Protein AF-A0A7C3GJS4-F1 (afdb_monomer)

Secondary structure (DSSP, 8-state):
--HHHHHHHHT--S-HHHHHHHHHHHHHTTTTS-HHHHHHHHHHHTS-HHHHHHHHHTSS--S-HHHHHHHHHHHHHHHHS--HHHHHHHHHHHHTT--

pLDDT: mean 76.06, std 12.46, range [44.0, 88.0]

Sequence (99 aa):
MSKLSQLKWQCRRGVKELELILNYYLEQDYLIASVKEQSAFKQLLALEDPILFDLILGNTLLDNEAQQALIKKLQKHVFSLDNSYYLVNHAVRYKNRFK

Structure (mmCIF, N/CA/C/O backbone):
data_AF-A0A7C3GJS4-F1
#
_entry.id   AF-A0A7C3GJS4-F1
#
loop_
_atom_site.group_PDB
_atom_site.id
_atom_site.type_symbol
_atom_site.label_atom_id
_atom_site.label_alt_id
_atom_site.label_comp_id
_atom_site.label_asym_id
_atom_site.label_entity_id
_atom_site.label_seq_id
_atom_site.pdbx_PDB_ins_code
_atom_site.Cartn_x
_atom_site.Cartn_y
_atom_site.Cartn_z
_atom_site.occupancy
_atom_site.B_iso_or_equiv
_atom_site.auth_seq_id
_atom_site.auth_comp_id
_atom_site.auth_asym_id
_atom_site.auth_atom_id
_atom_site.pdbx_PDB_model_num
ATOM 1 N N . MET A 1 1 ? -6.178 -19.001 8.456 1.00 46.81 1 MET A N 1
ATOM 2 C CA . MET A 1 1 ? -5.244 -17.966 7.956 1.00 46.81 1 MET A CA 1
ATOM 3 C C . MET A 1 1 ? -5.987 -16.639 7.901 1.00 46.81 1 MET A C 1
ATOM 5 O O . MET A 1 1 ? -7.056 -16.592 7.305 1.00 46.81 1 MET A O 1
ATOM 9 N N . SER A 1 2 ? -5.496 -15.600 8.575 1.00 66.19 2 SER A N 1
ATOM 10 C CA . SER A 1 2 ? -6.184 -14.302 8.661 1.00 66.19 2 SER A CA 1
ATOM 11 C C . SER A 1 2 ? -6.022 -13.497 7.365 1.00 66.19 2 SER A C 1
ATOM 13 O O . SER A 1 2 ? -4.932 -13.458 6.799 1.00 66.19 2 SER A O 1
ATOM 15 N N . LYS A 1 3 ? -7.086 -12.814 6.912 1.00 71.00 3 LYS A N 1
ATOM 16 C CA . LYS A 1 3 ? -7.109 -11.991 5.677 1.00 71.00 3 LYS A CA 1
ATOM 17 C C . LYS A 1 3 ? -5.950 -10.983 5.585 1.00 71.00 3 LYS A C 1
ATOM 19 O O . LYS A 1 3 ? -5.446 -10.744 4.496 1.00 71.00 3 LYS A O 1
ATOM 24 N N . LEU A 1 4 ? -5.496 -10.442 6.718 1.00 77.62 4 LEU A N 1
ATOM 25 C CA . LEU A 1 4 ? -4.373 -9.497 6.788 1.00 77.62 4 LEU A CA 1
ATOM 26 C C . LEU A 1 4 ? -3.017 -10.134 6.462 1.00 77.62 4 LEU A C 1
ATOM 28 O O . LEU A 1 4 ? -2.193 -9.509 5.805 1.00 77.62 4 LEU A O 1
ATOM 32 N N . SER A 1 5 ? -2.781 -11.380 6.878 1.00 79.62 5 SER A N 1
ATOM 33 C CA . SER A 1 5 ? -1.518 -12.081 6.610 1.00 79.62 5 SER A CA 1
ATOM 34 C C . SER A 1 5 ? -1.330 -12.342 5.115 1.00 79.62 5 SER A C 1
ATOM 36 O O . SER A 1 5 ? -0.220 -12.246 4.602 1.00 79.62 5 SER A O 1
ATOM 38 N N . GLN A 1 6 ? -2.430 -12.622 4.410 1.00 81.56 6 GLN A N 1
ATOM 39 C CA . GLN A 1 6 ? -2.430 -12.833 2.965 1.00 81.56 6 GLN A CA 1
ATOM 40 C C . GLN A 1 6 ? -2.131 -11.530 2.208 1.00 81.56 6 GLN A C 1
ATOM 42 O O . GLN A 1 6 ? -1.328 -11.536 1.282 1.00 81.56 6 GLN A O 1
ATOM 47 N N . LEU A 1 7 ? -2.693 -10.405 2.662 1.00 82.94 7 LEU A N 1
ATOM 48 C CA . LEU A 1 7 ? -2.410 -9.082 2.099 1.00 82.94 7 LEU A CA 1
ATOM 49 C C . LEU A 1 7 ? -0.967 -8.645 2.360 1.00 82.94 7 LEU A C 1
ATOM 51 O O . LEU A 1 7 ? -0.288 -8.233 1.428 1.00 82.94 7 LEU A O 1
ATOM 55 N N . LYS A 1 8 ? -0.461 -8.820 3.589 1.00 82.69 8 LYS A N 1
ATOM 56 C CA . LYS A 1 8 ? 0.956 -8.572 3.907 1.00 82.69 8 LYS A CA 1
ATOM 57 C C . LYS A 1 8 ? 1.889 -9.362 2.996 1.00 82.69 8 LYS A C 1
ATOM 59 O O . LYS A 1 8 ? 2.913 -8.842 2.573 1.00 82.69 8 LYS A O 1
ATOM 64 N N . TRP A 1 9 ? 1.534 -10.603 2.671 1.00 83.50 9 TRP A N 1
ATOM 65 C CA . TRP A 1 9 ? 2.318 -11.410 1.742 1.00 83.50 9 TRP A CA 1
ATOM 66 C C . TRP A 1 9 ? 2.262 -10.870 0.304 1.00 83.50 9 TRP A C 1
ATOM 68 O O . TRP A 1 9 ? 3.297 -10.813 -0.347 1.00 83.50 9 TRP A O 1
ATOM 78 N N . GLN A 1 10 ? 1.106 -10.384 -0.162 1.00 79.56 10 GLN A N 1
ATOM 79 C CA . GLN A 1 10 ? 0.968 -9.723 -1.473 1.00 79.56 10 GLN A CA 1
ATOM 80 C C . GLN A 1 10 ? 1.725 -8.384 -1.573 1.00 79.56 10 GLN A C 1
ATOM 82 O O . GLN A 1 10 ? 2.074 -7.954 -2.673 1.00 79.56 10 GLN A O 1
ATOM 87 N N . CYS A 1 11 ? 1.993 -7.728 -0.440 1.00 80.69 11 CYS A N 1
ATOM 88 C CA . CYS A 1 11 ? 2.816 -6.519 -0.377 1.00 80.69 11 CYS A CA 1
ATOM 89 C C . CYS A 1 11 ? 4.323 -6.801 -0.503 1.00 80.69 11 CYS A C 1
ATOM 91 O O . CYS A 1 11 ? 5.076 -5.871 -0.788 1.00 80.69 11 CYS A O 1
ATOM 93 N N . ARG A 1 12 ? 4.780 -8.051 -0.311 1.00 75.25 12 ARG A N 1
ATOM 94 C CA . ARG A 1 12 ? 6.195 -8.429 -0.467 1.00 75.25 12 ARG A CA 1
ATOM 95 C C . ARG A 1 12 ? 6.554 -8.459 -1.947 1.00 75.25 12 ARG A C 1
ATOM 97 O O . ARG A 1 12 ? 6.320 -9.451 -2.634 1.00 75.25 12 ARG A O 1
ATOM 104 N N . ARG A 1 13 ? 7.108 -7.355 -2.435 1.00 73.56 13 ARG A N 1
ATOM 105 C CA . ARG A 1 13 ? 7.463 -7.151 -3.844 1.00 73.56 13 ARG A CA 1
ATOM 106 C C . ARG A 1 13 ? 8.966 -6.947 -3.980 1.00 73.56 13 ARG A C 1
ATOM 108 O O . ARG A 1 13 ? 9.665 -6.674 -3.009 1.00 73.56 13 ARG A O 1
ATOM 115 N N . GLY A 1 14 ? 9.483 -7.071 -5.202 1.00 66.69 14 GLY A N 1
ATOM 116 C CA . GLY A 1 14 ? 10.918 -6.907 -5.471 1.00 66.69 14 GLY A CA 1
ATOM 117 C C . GLY A 1 14 ? 11.449 -5.490 -5.207 1.00 66.69 14 GLY A C 1
ATOM 118 O O . GLY A 1 14 ? 12.661 -5.279 -5.235 1.00 66.69 14 GLY A O 1
ATOM 119 N N . VAL A 1 15 ? 10.554 -4.527 -4.958 1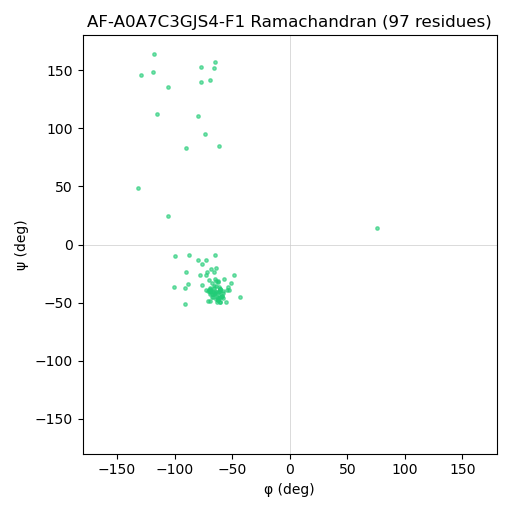.00 72.75 15 VAL A N 1
ATOM 120 C CA . VAL A 1 15 ? 10.863 -3.120 -4.704 1.00 72.75 15 VAL A CA 1
ATOM 121 C C . VAL A 1 15 ? 10.461 -2.762 -3.272 1.00 72.75 15 VAL A C 1
ATOM 123 O O . VAL A 1 15 ? 9.275 -2.744 -2.937 1.00 72.75 15 VAL A O 1
ATOM 126 N N . LYS A 1 16 ? 11.459 -2.486 -2.423 1.00 74.50 16 LYS A N 1
ATOM 127 C CA . LYS A 1 16 ? 11.274 -2.252 -0.978 1.00 74.50 16 LYS A CA 1
ATOM 128 C C . LYS A 1 16 ? 10.406 -1.033 -0.689 1.00 74.50 16 LYS A C 1
ATOM 130 O O . LYS A 1 16 ? 9.685 -1.005 0.300 1.00 74.50 16 LYS A O 1
ATOM 135 N N . GLU A 1 17 ? 10.482 -0.026 -1.542 1.00 77.31 17 GLU A N 1
ATOM 136 C CA . GLU A 1 17 ? 9.747 1.226 -1.434 1.00 77.31 17 GLU A CA 1
ATOM 137 C C . GLU A 1 17 ? 8.246 0.970 -1.534 1.00 77.31 17 GLU A C 1
ATOM 139 O O . GLU A 1 17 ? 7.468 1.455 -0.717 1.00 77.31 17 GLU A O 1
ATOM 144 N N . LEU A 1 18 ? 7.849 0.146 -2.501 1.00 76.62 18 LEU A N 1
ATOM 145 C CA . LEU A 1 18 ? 6.453 -0.195 -2.715 1.00 76.62 18 LEU A CA 1
ATOM 146 C C . LEU A 1 18 ? 5.936 -1.077 -1.573 1.00 76.62 18 LEU A C 1
ATOM 148 O O . LEU A 1 18 ? 4.838 -0.848 -1.072 1.00 76.62 18 LEU A O 1
ATOM 152 N N . GLU A 1 19 ? 6.763 -2.007 -1.089 1.00 83.25 19 GLU A N 1
ATOM 153 C CA . GLU A 1 19 ? 6.461 -2.788 0.114 1.00 83.25 19 GLU A CA 1
ATOM 154 C C . GLU A 1 19 ? 6.259 -1.892 1.350 1.00 83.25 19 GLU A C 1
ATOM 156 O O . GLU A 1 19 ? 5.297 -2.094 2.090 1.00 83.25 19 GLU A O 1
ATOM 161 N N . LEU A 1 20 ? 7.114 -0.886 1.569 1.00 81.06 20 LEU A N 1
ATOM 162 C CA . LEU A 1 20 ? 6.995 0.061 2.685 1.00 81.06 20 LEU A CA 1
ATOM 163 C C . LEU A 1 20 ? 5.698 0.871 2.607 1.00 81.06 20 LEU A C 1
ATOM 165 O O . LEU A 1 20 ? 4.973 0.951 3.596 1.00 81.06 20 LEU A O 1
ATOM 169 N N . ILE A 1 21 ? 5.383 1.430 1.436 1.00 82.19 21 ILE A N 1
ATOM 170 C CA . ILE A 1 21 ? 4.177 2.242 1.222 1.00 82.19 21 ILE A CA 1
ATOM 171 C C . ILE A 1 21 ? 2.915 1.403 1.453 1.00 82.19 21 ILE A C 1
ATOM 173 O O . ILE A 1 21 ? 2.011 1.819 2.181 1.00 82.19 21 ILE A O 1
ATOM 177 N N . LEU A 1 22 ? 2.858 0.204 0.863 1.00 85.50 22 LEU A N 1
ATOM 178 C CA . LEU A 1 22 ? 1.706 -0.685 0.994 1.00 85.50 22 LEU A CA 1
ATOM 179 C C . LEU A 1 22 ? 1.541 -1.214 2.421 1.00 85.50 22 LEU A C 1
ATOM 181 O O . LEU A 1 22 ? 0.416 -1.258 2.912 1.00 85.50 22 LEU A O 1
ATOM 185 N N . ASN A 1 23 ? 2.629 -1.614 3.090 1.00 84.88 23 ASN A N 1
ATOM 186 C CA . ASN A 1 23 ? 2.561 -2.074 4.479 1.00 84.88 23 ASN A CA 1
ATOM 187 C C . ASN A 1 23 ? 2.131 -0.949 5.417 1.00 84.88 23 ASN A C 1
ATOM 189 O O . ASN A 1 23 ? 1.293 -1.183 6.281 1.00 84.88 23 ASN A O 1
ATOM 193 N N . TYR A 1 24 ? 2.647 0.265 5.220 1.00 84.56 24 TYR A N 1
ATOM 194 C CA . TYR A 1 24 ? 2.261 1.413 6.032 1.00 84.56 24 TYR A CA 1
ATOM 195 C C . TYR A 1 24 ? 0.760 1.695 5.915 1.00 84.56 24 TYR A C 1
ATOM 197 O O . TYR A 1 24 ? 0.063 1.763 6.926 1.00 84.56 24 TYR A O 1
ATOM 205 N N . TYR A 1 25 ? 0.235 1.763 4.689 1.00 85.50 25 TYR A N 1
ATOM 206 C CA . TYR A 1 25 ? -1.203 1.918 4.468 1.00 85.50 25 TYR A CA 1
ATOM 207 C C . TYR A 1 25 ? -2.012 0.749 5.048 1.00 85.50 25 TYR A C 1
ATOM 209 O O . TYR A 1 25 ? -3.070 0.951 5.643 1.00 85.50 25 TYR A O 1
ATOM 217 N N . LEU A 1 26 ? -1.510 -0.480 4.915 1.00 86.31 26 LEU A N 1
ATOM 218 C CA . LEU A 1 26 ? -2.160 -1.671 5.455 1.00 86.31 26 LEU A CA 1
ATOM 219 C C . LEU A 1 26 ? -2.247 -1.664 6.990 1.00 86.31 26 LEU A C 1
ATOM 221 O O . LEU A 1 26 ? -3.191 -2.214 7.552 1.00 86.31 26 LEU A O 1
ATOM 225 N N . GLU A 1 27 ? -1.286 -1.063 7.682 1.00 85.12 27 GLU A N 1
ATOM 226 C CA . GLU A 1 27 ? -1.296 -0.991 9.145 1.00 85.12 27 GLU A CA 1
ATOM 227 C C . GLU A 1 27 ? -2.050 0.233 9.680 1.00 85.12 27 GLU A C 1
ATOM 229 O O . GLU A 1 27 ? -2.705 0.123 10.714 1.00 85.12 27 GLU A O 1
ATOM 234 N N . GLN A 1 28 ? -2.002 1.368 8.977 1.00 83.62 28 GLN A N 1
ATOM 235 C CA . GLN A 1 28 ? -2.603 2.630 9.429 1.00 83.62 28 GLN A CA 1
ATOM 236 C C . GLN A 1 28 ? -4.048 2.814 8.949 1.00 83.62 28 GLN A C 1
ATOM 238 O O . GLN A 1 28 ? -4.946 3.074 9.748 1.00 83.62 28 GLN A O 1
ATOM 243 N N . ASP A 1 29 ? -4.288 2.660 7.647 1.00 83.00 29 ASP A N 1
ATOM 244 C CA . ASP A 1 29 ? -5.565 3.003 7.017 1.00 83.00 29 ASP A CA 1
ATOM 245 C C . ASP A 1 29 ? -6.447 1.778 6.776 1.00 83.00 29 ASP A C 1
ATOM 247 O O . ASP A 1 29 ? -7.659 1.860 6.932 1.00 83.00 29 ASP A O 1
ATOM 251 N N . TYR A 1 30 ? -5.890 0.618 6.418 1.00 84.50 30 TYR A N 1
ATOM 252 C CA . TYR A 1 30 ? -6.702 -0.535 6.001 1.00 84.50 30 TYR A CA 1
ATOM 253 C C . TYR A 1 30 ? -7.646 -1.050 7.101 1.00 84.50 30 TYR A C 1
ATOM 255 O O . TYR A 1 30 ? -8.738 -1.533 6.796 1.00 84.50 30 TYR A O 1
ATOM 263 N N . LEU A 1 31 ? -7.255 -0.924 8.375 1.00 82.31 31 LEU A N 1
ATOM 264 C CA . LEU A 1 31 ? -8.086 -1.305 9.524 1.00 82.31 31 LEU A CA 1
ATOM 265 C C . LEU A 1 31 ? -9.295 -0.377 9.725 1.00 82.31 31 LEU A C 1
ATOM 267 O O . LEU A 1 31 ? -10.337 -0.837 10.187 1.00 82.31 31 LEU A O 1
ATOM 271 N N . ILE A 1 32 ? -9.165 0.900 9.358 1.00 86.00 32 ILE A N 1
ATOM 272 C CA . ILE A 1 32 ? -10.226 1.918 9.453 1.00 86.00 32 ILE A CA 1
ATOM 273 C C . ILE A 1 32 ? -10.935 2.161 8.110 1.00 86.00 32 ILE A C 1
ATOM 275 O O . ILE A 1 32 ? -11.962 2.837 8.054 1.00 86.00 32 ILE A O 1
ATOM 279 N N . ALA A 1 33 ? -10.403 1.606 7.021 1.00 85.69 33 ALA A N 1
ATOM 280 C CA . ALA A 1 33 ? -10.922 1.749 5.674 1.00 85.69 33 ALA A CA 1
ATOM 281 C C . ALA A 1 33 ? -12.261 1.021 5.507 1.00 85.69 33 ALA A C 1
ATOM 283 O O . ALA A 1 33 ? -12.467 -0.101 5.981 1.00 85.69 33 ALA A O 1
ATOM 284 N N . SER A 1 34 ? -13.163 1.639 4.744 1.00 87.69 34 SER A N 1
ATOM 285 C CA . SER A 1 34 ? -14.449 1.038 4.385 1.00 87.69 34 SER A CA 1
ATOM 286 C C . SER A 1 34 ? -14.272 -0.203 3.506 1.00 87.69 34 SER A C 1
ATOM 288 O O . SER A 1 34 ? -13.300 -0.322 2.762 1.00 87.69 34 SER A O 1
ATOM 290 N N . VAL A 1 35 ? -15.267 -1.097 3.488 1.00 86.38 35 VAL A N 1
ATOM 291 C CA . VAL A 1 35 ? -15.247 -2.330 2.669 1.00 86.38 35 VAL A CA 1
ATOM 292 C C . VAL A 1 35 ? -14.965 -2.047 1.185 1.00 86.38 35 VAL A C 1
ATOM 294 O O . VAL A 1 35 ? -14.240 -2.803 0.539 1.00 86.38 35 VAL A O 1
ATOM 297 N N . LYS A 1 36 ? -15.481 -0.929 0.652 1.00 87.12 36 LYS A N 1
ATOM 298 C CA . LYS A 1 36 ? -15.205 -0.474 -0.722 1.00 87.12 36 LYS A CA 1
ATOM 299 C C . LYS A 1 36 ? -13.721 -0.164 -0.945 1.00 87.12 36 LYS A C 1
ATOM 301 O O . LYS A 1 36 ? -13.146 -0.622 -1.926 1.00 87.12 36 LYS A O 1
ATOM 306 N N . GLU A 1 37 ? -13.100 0.558 -0.017 1.00 85.69 37 GLU A N 1
ATOM 307 C CA . GLU A 1 37 ? -11.684 0.936 -0.078 1.00 85.69 37 GLU A CA 1
ATOM 308 C C . GLU A 1 37 ? -10.779 -0.291 0.121 1.00 85.69 37 GLU A C 1
ATOM 310 O O . GLU A 1 37 ? -9.841 -0.503 -0.641 1.00 85.69 37 GLU A O 1
ATOM 315 N N . GLN A 1 38 ? -11.131 -1.196 1.040 1.00 87.62 38 GLN A N 1
ATOM 316 C CA . GLN A 1 38 ? -10.429 -2.475 1.198 1.00 87.62 38 GLN A CA 1
ATOM 317 C C . GLN A 1 38 ? -10.504 -3.351 -0.062 1.00 87.62 38 GLN A C 1
ATOM 319 O O . GLN A 1 38 ? -9.553 -4.071 -0.373 1.00 87.62 38 GLN A O 1
ATOM 324 N N . SER A 1 39 ? -11.636 -3.331 -0.774 1.00 87.94 39 SER A N 1
ATOM 325 C CA . SER A 1 39 ? -11.790 -4.033 -2.052 1.00 87.94 39 SER A CA 1
ATOM 326 C C . SER A 1 39 ? -10.957 -3.377 -3.152 1.00 87.94 39 SER A C 1
ATOM 328 O O . SER A 1 39 ? -10.289 -4.082 -3.906 1.00 87.94 39 SER A O 1
ATOM 330 N N . ALA A 1 40 ? -10.946 -2.044 -3.212 1.00 87.06 40 ALA A N 1
ATOM 331 C CA . ALA A 1 40 ? -10.102 -1.278 -4.124 1.00 87.06 40 ALA A CA 1
ATOM 332 C C . ALA A 1 40 ? -8.611 -1.583 -3.897 1.00 87.06 40 ALA A C 1
ATOM 334 O O . ALA A 1 40 ? -7.894 -1.878 -4.849 1.00 87.06 40 ALA A O 1
ATOM 335 N N . PHE A 1 41 ? -8.161 -1.632 -2.640 1.00 88.00 41 PHE A N 1
ATOM 336 C CA . PHE A 1 41 ? -6.788 -1.998 -2.286 1.00 88.00 41 PHE A CA 1
ATOM 337 C C . PHE A 1 41 ? -6.426 -3.419 -2.729 1.00 88.00 41 PHE A C 1
ATOM 339 O O . PHE A 1 41 ? -5.346 -3.651 -3.259 1.00 88.00 41 PHE A O 1
ATOM 346 N N . LYS A 1 42 ? -7.344 -4.380 -2.586 1.00 86.94 42 LYS A N 1
ATOM 347 C CA . LYS A 1 42 ? -7.128 -5.749 -3.085 1.00 86.94 42 LYS A CA 1
ATOM 348 C C . LYS A 1 42 ? -6.993 -5.813 -4.598 1.00 86.94 42 LYS A C 1
ATOM 350 O O . LYS A 1 42 ? -6.162 -6.565 -5.093 1.00 86.94 42 LYS A O 1
ATOM 355 N N . GLN A 1 43 ? -7.808 -5.046 -5.318 1.00 86.56 43 GLN A N 1
ATOM 356 C CA . GLN A 1 43 ? -7.716 -4.958 -6.774 1.00 86.56 43 GLN A CA 1
ATOM 357 C C . GLN A 1 43 ? -6.387 -4.332 -7.199 1.00 86.56 43 GLN A C 1
ATOM 359 O O . GLN A 1 43 ? -5.748 -4.853 -8.102 1.00 86.56 43 GLN A O 1
AT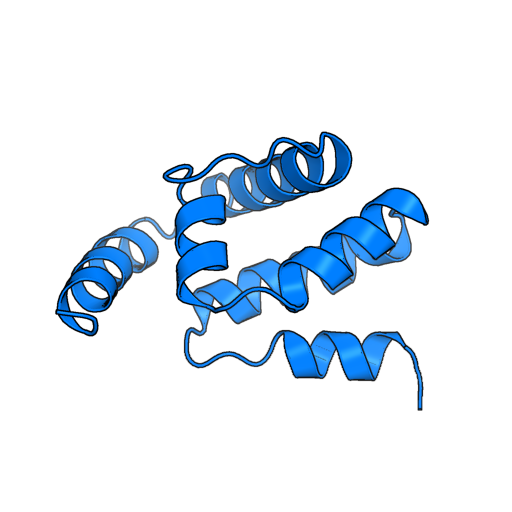OM 364 N N . LEU A 1 44 ? -5.923 -3.298 -6.489 1.00 85.31 44 LEU A N 1
ATOM 365 C CA . LEU A 1 44 ? -4.593 -2.720 -6.689 1.00 85.31 44 LEU A CA 1
ATOM 366 C C . LEU A 1 44 ? -3.478 -3.743 -6.437 1.00 85.31 44 LEU A C 1
ATOM 368 O O . LEU A 1 44 ? -2.575 -3.877 -7.251 1.00 85.31 44 LEU A O 1
ATOM 372 N N . LEU A 1 45 ? -3.556 -4.523 -5.356 1.00 84.75 45 LEU A N 1
ATOM 373 C CA . LEU A 1 45 ? -2.577 -5.579 -5.072 1.00 84.75 45 LEU A CA 1
ATOM 374 C C . LEU A 1 45 ? -2.566 -6.710 -6.108 1.00 84.75 45 LEU A C 1
ATOM 376 O O . LEU A 1 45 ? -1.573 -7.432 -6.184 1.00 84.75 45 LEU A O 1
ATOM 380 N N . ALA A 1 46 ? -3.641 -6.879 -6.879 1.00 84.56 46 ALA A N 1
ATOM 381 C CA . ALA A 1 46 ? -3.685 -7.814 -8.000 1.00 84.56 46 ALA A CA 1
ATOM 382 C C . ALA A 1 46 ? -2.999 -7.262 -9.263 1.00 84.56 46 ALA A C 1
ATOM 384 O O . ALA A 1 46 ? -2.733 -8.032 -10.182 1.00 84.56 46 ALA A O 1
ATOM 385 N N . LEU A 1 47 ? -2.700 -5.958 -9.310 1.00 83.56 47 LEU A N 1
ATOM 386 C CA . LEU A 1 47 ? -1.945 -5.343 -10.397 1.00 83.56 47 LEU A CA 1
ATOM 387 C C . LEU A 1 47 ? -0.452 -5.644 -10.272 1.00 83.56 47 LEU A C 1
ATOM 389 O O . LEU A 1 47 ? 0.103 -5.826 -9.178 1.00 83.56 47 LEU A O 1
ATOM 393 N N . GLU A 1 48 ? 0.209 -5.637 -11.421 1.00 81.62 48 GLU A N 1
ATOM 394 C CA . GLU A 1 48 ? 1.644 -5.834 -11.510 1.00 81.62 48 GLU A CA 1
ATOM 395 C C . GLU A 1 48 ? 2.413 -4.673 -10.846 1.00 81.62 48 GLU A C 1
ATOM 397 O O . GLU A 1 48 ? 1.954 -3.528 -10.806 1.00 81.62 48 GLU A O 1
ATOM 402 N N . ASP A 1 49 ? 3.618 -4.967 -10.343 1.00 79.31 49 ASP A N 1
ATOM 403 C CA . ASP A 1 49 ? 4.578 -3.975 -9.830 1.00 79.31 49 ASP A CA 1
ATOM 404 C C . ASP A 1 49 ? 4.732 -2.706 -10.701 1.00 79.31 49 ASP A C 1
ATOM 406 O O . ASP A 1 49 ? 4.725 -1.621 -10.113 1.00 79.31 49 ASP A O 1
ATOM 410 N N . PRO A 1 50 ? 4.854 -2.784 -12.051 1.00 76.88 50 PRO A N 1
ATOM 411 C CA . PRO A 1 50 ? 5.019 -1.600 -12.907 1.00 76.88 50 PRO A CA 1
ATOM 412 C C . PRO A 1 50 ? 3.854 -0.637 -12.785 1.00 76.88 50 PRO A C 1
ATOM 414 O O . PRO A 1 50 ? 4.037 0.566 -12.609 1.00 76.88 50 PRO A O 1
ATOM 417 N N . ILE A 1 51 ? 2.650 -1.197 -12.821 1.00 82.94 51 ILE A N 1
ATOM 418 C CA . ILE A 1 51 ? 1.410 -0.437 -12.818 1.00 82.94 51 ILE A CA 1
ATOM 419 C C . ILE A 1 51 ? 1.252 0.261 -11.471 1.00 82.94 51 ILE A C 1
ATOM 421 O O . ILE A 1 51 ? 0.958 1.451 -11.426 1.00 82.94 51 ILE A O 1
ATOM 425 N N . LEU A 1 52 ? 1.499 -0.444 -10.361 1.00 82.00 52 LEU A N 1
ATOM 426 C CA . LEU A 1 52 ? 1.459 0.187 -9.041 1.00 82.00 52 LEU A CA 1
ATOM 427 C C . LEU A 1 52 ? 2.480 1.320 -8.912 1.00 82.00 52 LEU A C 1
ATOM 429 O O . LEU A 1 52 ? 2.158 2.350 -8.322 1.00 82.00 52 LEU A O 1
ATOM 433 N N . PHE A 1 53 ? 3.678 1.157 -9.477 1.00 78.06 53 PHE A N 1
ATOM 434 C CA . PHE A 1 53 ? 4.676 2.224 -9.504 1.00 78.06 53 PHE A CA 1
ATOM 435 C C . PHE A 1 53 ? 4.172 3.451 -10.259 1.00 78.06 53 PHE A C 1
ATOM 437 O O . PHE A 1 53 ? 4.228 4.557 -9.725 1.00 78.06 53 PHE A O 1
ATOM 444 N N . ASP A 1 54 ? 3.639 3.264 -11.464 1.00 81.94 54 ASP A N 1
ATOM 445 C CA . ASP A 1 54 ? 3.128 4.363 -12.280 1.00 81.94 54 ASP A CA 1
ATOM 446 C C . ASP A 1 54 ? 1.925 5.062 -11.640 1.00 81.94 54 ASP A C 1
ATOM 448 O O . ASP A 1 54 ? 1.822 6.288 -11.700 1.00 81.94 54 ASP A O 1
ATOM 452 N N . LEU A 1 55 ? 1.055 4.321 -10.955 1.00 84.31 55 LEU A N 1
ATOM 453 C CA . LEU A 1 55 ? -0.047 4.889 -10.179 1.00 84.31 55 LEU A CA 1
ATOM 454 C C . LEU A 1 55 ? 0.461 5.749 -9.014 1.00 84.31 55 LEU A C 1
ATOM 456 O O . LEU A 1 55 ? 0.013 6.882 -8.832 1.00 84.31 55 LEU A O 1
ATOM 460 N N . ILE A 1 56 ? 1.427 5.248 -8.238 1.00 80.12 56 ILE A N 1
ATOM 461 C CA . ILE A 1 56 ? 2.013 5.988 -7.109 1.00 80.12 56 ILE A CA 1
ATOM 462 C C . ILE A 1 56 ? 2.775 7.223 -7.604 1.00 80.12 56 ILE A C 1
ATOM 464 O O . ILE A 1 56 ? 2.684 8.275 -6.983 1.00 80.12 56 ILE A O 1
ATOM 468 N N . LEU A 1 57 ? 3.472 7.135 -8.737 1.00 77.88 57 LEU A N 1
ATOM 469 C CA . LEU A 1 57 ? 4.155 8.277 -9.351 1.00 77.88 57 LEU A CA 1
ATOM 470 C C . LEU A 1 57 ? 3.191 9.283 -10.002 1.00 77.88 57 LEU A C 1
ATOM 472 O O . LEU A 1 57 ? 3.604 10.391 -10.331 1.00 77.88 57 LEU A O 1
ATOM 476 N N . GLY A 1 58 ? 1.918 8.920 -10.186 1.00 79.38 58 GLY A N 1
ATOM 477 C CA . GLY A 1 58 ? 0.937 9.747 -10.888 1.00 79.38 58 GLY A CA 1
ATOM 478 C C . GLY A 1 58 ? 1.098 9.735 -12.412 1.00 79.38 58 GLY A C 1
ATOM 479 O O . GLY A 1 58 ? 0.501 10.565 -13.091 1.00 79.38 58 GLY A O 1
ATOM 480 N N . ASN A 1 59 ? 1.870 8.789 -12.954 1.00 79.19 59 ASN A N 1
ATOM 481 C CA . ASN A 1 59 ? 1.980 8.539 -14.393 1.00 79.19 59 ASN A CA 1
ATOM 482 C C . ASN A 1 59 ? 0.712 7.882 -14.958 1.00 79.19 59 ASN A C 1
ATOM 484 O O . ASN A 1 59 ? 0.465 7.947 -16.158 1.00 79.19 59 ASN A O 1
ATOM 488 N N . THR A 1 60 ? -0.070 7.206 -14.113 1.00 79.25 60 THR A N 1
ATOM 489 C CA . THR A 1 60 ? -1.323 6.536 -14.484 1.00 79.25 60 THR A CA 1
ATOM 490 C C . THR A 1 60 ? -2.444 6.954 -13.536 1.00 79.25 60 THR A C 1
ATOM 492 O O . THR A 1 60 ? -2.217 7.188 -12.348 1.00 79.25 60 THR A O 1
ATOM 495 N N . LEU A 1 61 ? -3.663 7.049 -14.067 1.00 80.31 61 LEU A N 1
ATOM 496 C CA . LEU A 1 61 ? -4.883 7.365 -13.327 1.00 80.31 61 LEU A CA 1
ATOM 497 C C . LEU A 1 61 ? -5.861 6.195 -13.449 1.00 80.31 61 LEU A C 1
ATOM 499 O O . LEU A 1 61 ? -5.878 5.505 -14.467 1.00 80.31 61 LEU A O 1
ATOM 503 N N . LEU A 1 62 ? -6.665 5.975 -12.412 1.00 82.81 62 LEU A N 1
ATOM 504 C CA . LEU A 1 62 ? -7.714 4.960 -12.400 1.00 82.81 62 LEU A CA 1
ATOM 505 C C . LEU A 1 62 ? -9.070 5.637 -12.542 1.00 82.81 62 LEU A C 1
ATOM 507 O O . LEU A 1 62 ? -9.363 6.600 -11.833 1.00 82.81 62 LEU A O 1
ATOM 511 N N . ASP A 1 63 ?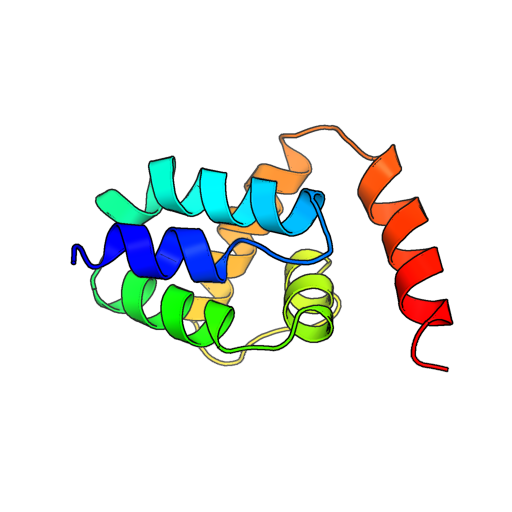 -9.922 5.075 -13.395 1.00 77.88 63 ASP A N 1
ATOM 512 C CA . ASP A 1 63 ? -11.307 5.535 -13.553 1.00 77.88 63 ASP A CA 1
ATOM 513 C C . ASP A 1 63 ? -12.160 5.249 -12.308 1.00 77.88 63 ASP A C 1
ATOM 515 O O . ASP A 1 63 ? -13.193 5.873 -12.072 1.00 77.88 63 ASP A O 1
ATOM 519 N N . ASN A 1 64 ? -11.731 4.297 -11.475 1.00 84.50 64 ASN A N 1
ATOM 520 C CA . ASN A 1 64 ? -12.435 3.949 -10.253 1.00 84.50 64 ASN A CA 1
ATOM 521 C C . ASN A 1 64 ? -12.114 4.952 -9.136 1.00 84.50 64 ASN A C 1
ATOM 523 O O . ASN A 1 64 ? -11.017 4.937 -8.576 1.00 84.50 64 ASN A O 1
ATOM 527 N N . GLU A 1 65 ? -13.102 5.761 -8.747 1.00 86.25 65 GLU A N 1
ATOM 528 C CA . GLU A 1 65 ? -12.962 6.780 -7.699 1.00 86.25 65 GLU A CA 1
ATOM 529 C C . GLU A 1 65 ? -12.406 6.231 -6.378 1.00 86.25 65 GLU A C 1
ATOM 531 O O . GLU A 1 65 ? -11.576 6.880 -5.742 1.00 86.25 65 GLU A O 1
ATOM 536 N N . ALA A 1 66 ? -12.811 5.023 -5.969 1.00 84.94 66 ALA A N 1
ATOM 537 C CA . ALA A 1 66 ? -12.344 4.424 -4.720 1.00 84.94 66 ALA A CA 1
ATOM 538 C C . ALA A 1 66 ? -10.855 4.056 -4.787 1.00 84.94 66 ALA A C 1
ATOM 540 O O . ALA A 1 66 ? -10.120 4.269 -3.823 1.00 84.94 66 ALA A O 1
ATOM 541 N N . GLN A 1 67 ? -10.397 3.533 -5.929 1.00 85.81 67 GLN A N 1
ATOM 542 C CA . GLN A 1 67 ? -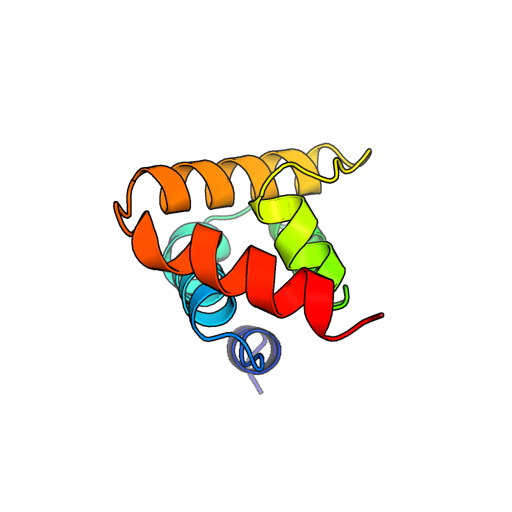8.979 3.237 -6.141 1.00 85.81 67 GLN A CA 1
ATOM 543 C C . GLN A 1 67 ? -8.165 4.526 -6.297 1.00 85.81 67 GLN A C 1
ATOM 545 O O . GLN A 1 67 ? -7.085 4.644 -5.727 1.00 85.81 67 GLN A O 1
ATOM 550 N N . GLN A 1 68 ? -8.696 5.521 -7.008 1.00 87.12 68 GLN A N 1
ATOM 551 C CA . GLN A 1 68 ? -8.030 6.805 -7.206 1.00 87.12 68 GLN A CA 1
ATOM 552 C C . GLN A 1 68 ? -7.862 7.570 -5.885 1.00 87.12 68 GLN A C 1
ATOM 554 O O . GLN A 1 68 ? -6.798 8.129 -5.622 1.00 87.12 68 GLN A O 1
ATOM 559 N N . ALA A 1 69 ? -8.887 7.582 -5.028 1.00 87.50 69 ALA A N 1
ATOM 560 C CA . ALA A 1 69 ? -8.814 8.185 -3.698 1.00 87.50 69 ALA A CA 1
ATOM 561 C C . ALA A 1 69 ? -7.750 7.504 -2.824 1.00 87.50 69 ALA A C 1
ATOM 563 O O . ALA A 1 69 ? -6.981 8.176 -2.134 1.00 87.50 69 ALA A O 1
ATOM 564 N N . LEU A 1 70 ? -7.668 6.177 -2.906 1.00 87.50 70 LEU A N 1
ATOM 565 C CA . LEU A 1 70 ? -6.662 5.374 -2.229 1.00 87.50 70 LEU A CA 1
ATOM 566 C C . LEU A 1 70 ? -5.241 5.688 -2.722 1.00 87.50 70 LEU A C 1
ATOM 568 O O . LEU A 1 70 ? -4.372 6.001 -1.911 1.00 87.50 70 LEU A O 1
ATOM 572 N N . ILE A 1 71 ? -5.008 5.702 -4.037 1.00 87.50 71 ILE A N 1
ATOM 573 C CA . ILE A 1 71 ? -3.713 6.090 -4.618 1.00 87.50 71 ILE A CA 1
ATOM 574 C C . ILE A 1 71 ? -3.318 7.507 -4.184 1.00 87.50 71 ILE A C 1
ATOM 576 O O . ILE A 1 71 ? -2.174 7.723 -3.792 1.00 87.50 71 ILE A O 1
ATOM 580 N N . LYS A 1 72 ? -4.258 8.460 -4.155 1.00 86.94 72 LYS A N 1
ATOM 581 C CA . LYS A 1 72 ? -3.994 9.821 -3.657 1.00 86.94 72 LYS A CA 1
ATOM 582 C C . LYS A 1 72 ? -3.559 9.845 -2.189 1.00 86.94 72 LYS A C 1
ATOM 584 O O . LYS A 1 72 ? -2.680 10.632 -1.837 1.00 86.94 72 LYS A O 1
ATOM 589 N N . LYS A 1 73 ? -4.136 8.999 -1.326 1.00 85.75 73 LYS A N 1
ATOM 590 C CA . LYS A 1 73 ? -3.663 8.856 0.063 1.00 85.75 73 LYS A CA 1
ATOM 591 C C . LYS A 1 73 ? -2.226 8.340 0.100 1.00 85.75 73 LYS A C 1
ATOM 593 O O . LYS A 1 73 ? -1.393 8.936 0.777 1.00 85.75 73 LYS A O 1
ATOM 598 N N . LEU A 1 74 ? -1.926 7.283 -0.660 1.00 84.38 74 LEU A N 1
ATOM 599 C CA . LEU A 1 74 ? -0.573 6.723 -0.745 1.00 84.38 74 LEU A CA 1
ATOM 600 C C . LEU A 1 74 ? 0.434 7.772 -1.229 1.00 84.38 74 LEU A C 1
ATOM 602 O O . LEU A 1 74 ? 1.471 7.954 -0.599 1.00 84.38 74 LEU A O 1
ATOM 606 N N . GLN A 1 75 ? 0.095 8.516 -2.284 1.00 82.56 75 GLN A N 1
ATOM 607 C CA . GLN A 1 75 ? 0.890 9.633 -2.794 1.00 82.56 75 GLN A CA 1
ATOM 608 C C . GLN A 1 75 ? 1.166 10.665 -1.703 1.00 82.56 75 GLN A C 1
ATOM 610 O O . GLN A 1 75 ? 2.315 11.028 -1.477 1.00 82.56 75 GLN A O 1
ATOM 615 N N . LYS A 1 76 ? 0.137 11.104 -0.971 1.00 82.06 76 LYS A N 1
ATOM 616 C CA . LYS A 1 76 ? 0.293 12.077 0.118 1.00 82.06 76 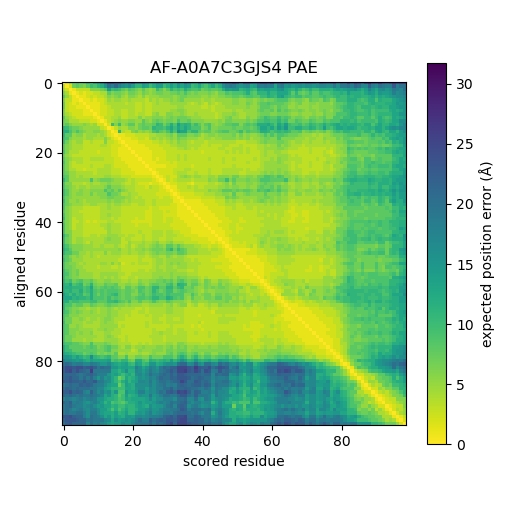LYS A CA 1
ATOM 617 C C . LYS A 1 76 ? 1.264 11.587 1.198 1.00 82.06 76 LYS A C 1
ATOM 619 O O . LYS A 1 76 ? 2.075 12.374 1.680 1.00 82.06 76 LYS A O 1
ATOM 624 N N . HIS A 1 77 ? 1.215 10.302 1.547 1.00 76.88 77 HIS A N 1
ATOM 625 C CA . HIS A 1 77 ? 2.170 9.700 2.480 1.00 76.88 77 HIS A CA 1
ATOM 626 C C . HIS A 1 77 ? 3.587 9.656 1.916 1.00 76.88 77 HIS A C 1
ATOM 628 O O . HIS A 1 77 ? 4.530 9.973 2.632 1.00 76.88 77 HIS A O 1
ATOM 634 N N . VAL A 1 78 ? 3.736 9.330 0.635 1.00 74.81 78 VAL A N 1
ATOM 635 C CA . VAL A 1 78 ? 5.026 9.355 -0.059 1.00 74.81 78 VAL A CA 1
ATOM 636 C C . VAL A 1 78 ? 5.631 10.759 -0.072 1.00 74.81 78 VAL A C 1
ATOM 638 O O . VAL A 1 78 ? 6.805 10.904 0.233 1.00 74.81 78 VAL A O 1
ATOM 641 N N . PHE A 1 79 ? 4.840 11.797 -0.348 1.00 71.31 79 PHE A N 1
ATOM 642 C CA . PHE A 1 79 ? 5.306 13.186 -0.273 1.00 71.31 79 PHE A CA 1
ATOM 643 C C . PHE A 1 79 ? 5.674 13.614 1.156 1.00 71.31 79 PHE A C 1
ATOM 645 O O . PHE A 1 79 ? 6.539 14.464 1.331 1.00 71.31 79 PHE A O 1
ATOM 652 N N . SER A 1 80 ? 5.028 13.037 2.175 1.00 69.06 80 SER A N 1
ATOM 653 C CA . SER A 1 80 ? 5.349 13.302 3.5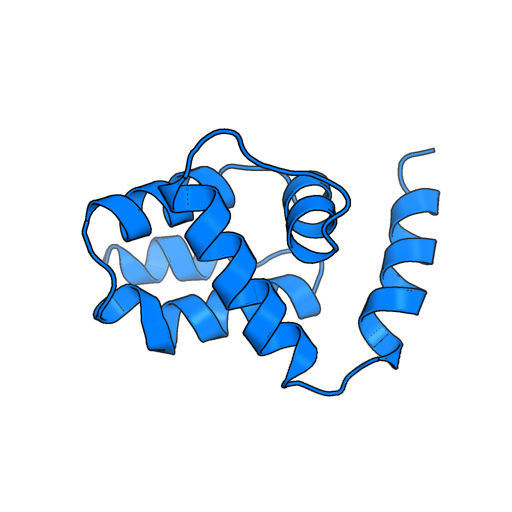84 1.00 69.06 80 SER A CA 1
ATOM 654 C C . SER A 1 80 ? 6.600 12.565 4.068 1.00 69.06 80 SER A C 1
ATOM 656 O O . SER A 1 80 ? 7.226 13.001 5.033 1.00 69.06 80 SER A O 1
ATOM 658 N N . LEU A 1 81 ? 6.936 11.434 3.452 1.00 65.00 81 LEU A N 1
ATOM 659 C CA . LEU A 1 81 ? 8.154 10.677 3.704 1.00 65.00 81 LEU A CA 1
ATOM 660 C C . LEU A 1 81 ? 9.212 11.211 2.743 1.00 65.00 81 LEU A C 1
ATOM 662 O O . LEU A 1 81 ? 9.389 10.663 1.661 1.00 65.00 81 LEU A O 1
ATOM 666 N N . ASP A 1 82 ? 9.870 12.310 3.112 1.00 54.66 82 ASP A N 1
ATOM 667 C CA . ASP A 1 82 ? 10.885 12.968 2.285 1.00 54.66 82 ASP A CA 1
ATOM 668 C C . ASP A 1 82 ? 12.073 12.024 2.023 1.00 54.66 82 ASP A C 1
ATOM 670 O O . ASP A 1 82 ? 13.061 11.965 2.751 1.00 54.66 82 ASP A O 1
ATOM 674 N N . ASN A 1 83 ? 11.922 11.189 0.999 1.00 54.66 83 ASN A N 1
ATOM 675 C CA . ASN A 1 83 ? 12.910 10.233 0.531 1.00 54.66 83 ASN A CA 1
ATOM 676 C C . ASN A 1 83 ? 13.036 10.365 -0.992 1.00 54.66 83 ASN A C 1
ATOM 678 O O . ASN A 1 83 ? 12.995 9.393 -1.753 1.00 54.66 83 ASN A O 1
ATOM 682 N N . SER A 1 84 ? 13.176 11.624 -1.422 1.00 52.28 84 SER A N 1
ATOM 683 C CA . SER A 1 84 ? 13.326 12.098 -2.805 1.00 52.28 84 SER A CA 1
ATOM 684 C C . SER A 1 84 ? 14.385 11.321 -3.612 1.00 52.28 84 SER A C 1
ATOM 686 O O . SER A 1 84 ? 14.267 11.146 -4.824 1.00 52.28 84 SER A O 1
ATOM 688 N N . TYR A 1 85 ? 15.377 10.733 -2.935 1.00 52.59 85 TYR A N 1
ATOM 689 C CA . TYR A 1 85 ? 16.440 9.946 -3.564 1.00 52.59 85 TYR A CA 1
ATOM 690 C C . TYR A 1 85 ? 16.020 8.565 -4.099 1.00 52.59 85 TYR A C 1
ATOM 692 O O . TYR A 1 85 ? 16.659 8.068 -5.031 1.00 52.59 85 TYR A O 1
ATOM 700 N N . TYR A 1 86 ? 14.977 7.930 -3.555 1.00 56.38 86 TYR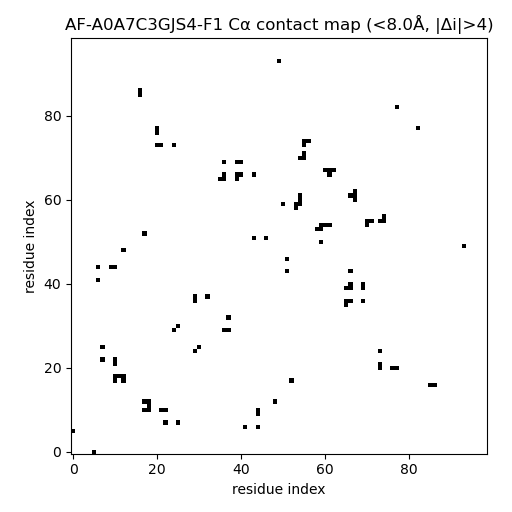 A N 1
ATOM 701 C CA . TYR A 1 86 ? 14.651 6.537 -3.897 1.00 56.38 86 TYR A CA 1
ATOM 702 C C . TYR A 1 86 ? 13.683 6.417 -5.079 1.00 56.38 86 TYR A C 1
ATOM 704 O O . TYR A 1 86 ? 13.878 5.571 -5.948 1.00 56.38 86 TY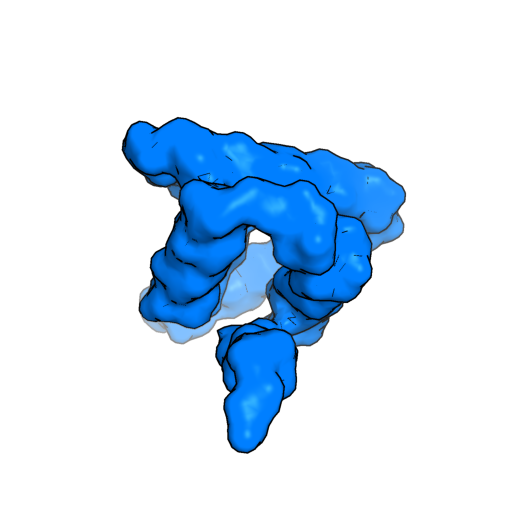R A O 1
ATOM 712 N N . LEU A 1 87 ? 12.696 7.307 -5.198 1.00 56.88 87 LEU A N 1
ATOM 713 C CA . LEU A 1 87 ? 11.716 7.241 -6.291 1.00 56.88 87 LEU A CA 1
ATOM 714 C C . LEU A 1 87 ? 12.310 7.647 -7.640 1.00 56.88 87 LEU A C 1
ATOM 716 O O . LEU A 1 87 ? 12.033 6.999 -8.646 1.00 56.88 87 LEU A O 1
ATOM 720 N N . VAL A 1 88 ? 13.173 8.667 -7.665 1.00 52.47 88 VAL A N 1
ATOM 721 C CA . VAL A 1 88 ? 13.782 9.167 -8.908 1.00 52.47 88 VAL A CA 1
ATOM 722 C C . VAL A 1 88 ? 14.774 8.150 -9.479 1.00 52.47 88 VAL A C 1
ATOM 724 O O . VAL A 1 88 ? 14.684 7.786 -10.650 1.00 52.47 88 VAL A O 1
ATOM 727 N N . ASN A 1 89 ? 15.682 7.621 -8.652 1.00 51.34 89 ASN A N 1
ATOM 728 C CA . ASN A 1 89 ? 16.686 6.660 -9.116 1.00 51.34 89 ASN A CA 1
ATOM 729 C C . ASN A 1 89 ? 16.072 5.304 -9.487 1.00 51.34 89 ASN A C 1
ATOM 731 O O . ASN A 1 89 ? 16.483 4.689 -10.476 1.00 51.34 89 ASN A O 1
ATOM 735 N N . HIS A 1 90 ? 15.076 4.830 -8.730 1.00 54.16 90 HIS A N 1
ATOM 736 C CA . HIS A 1 90 ? 14.456 3.543 -9.022 1.00 54.16 90 HIS A CA 1
ATOM 737 C C . HIS A 1 90 ? 13.499 3.625 -10.215 1.00 54.16 90 HIS A C 1
ATOM 739 O O . HIS A 1 90 ? 13.520 2.702 -1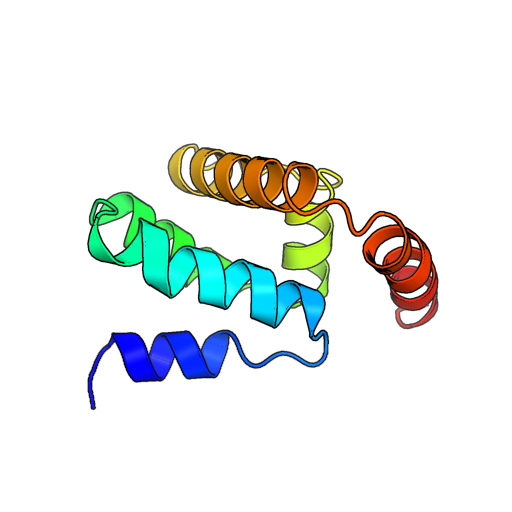1.018 1.00 54.16 90 HIS A O 1
ATOM 745 N N . ALA A 1 91 ? 12.772 4.732 -10.436 1.00 54.75 91 ALA A N 1
ATOM 746 C CA . ALA A 1 91 ? 11.971 4.930 -11.653 1.00 54.75 91 ALA A CA 1
ATOM 747 C C . ALA A 1 91 ? 12.829 4.904 -12.933 1.00 54.75 91 ALA A C 1
ATOM 749 O O . ALA A 1 91 ? 12.436 4.305 -13.937 1.00 54.75 91 ALA A O 1
ATOM 750 N N . VAL A 1 92 ? 14.037 5.480 -12.889 1.00 53.22 92 VAL A N 1
ATOM 751 C CA . VAL A 1 92 ? 15.008 5.415 -13.997 1.00 53.22 92 VAL A CA 1
ATOM 752 C C . VAL A 1 92 ? 15.494 3.979 -14.226 1.00 53.22 92 VAL A C 1
ATOM 754 O O . VAL A 1 92 ? 15.555 3.512 -15.363 1.00 53.22 92 VAL A O 1
ATOM 757 N N . ARG A 1 93 ? 15.786 3.237 -13.151 1.00 54.09 93 ARG A N 1
ATOM 758 C CA . ARG A 1 93 ? 16.173 1.816 -13.225 1.00 54.09 93 ARG A CA 1
ATOM 759 C C . ARG A 1 93 ? 15.027 0.918 -13.699 1.00 54.09 93 ARG A C 1
ATOM 761 O O . ARG A 1 93 ? 15.269 -0.075 -14.378 1.00 54.09 93 ARG A O 1
ATOM 768 N N . TYR A 1 94 ? 13.799 1.281 -13.348 1.00 57.53 94 TYR A N 1
ATOM 769 C CA . TYR A 1 94 ? 12.573 0.568 -13.670 1.00 57.53 94 TYR A CA 1
ATOM 770 C C . TYR A 1 94 ? 12.230 0.695 -15.158 1.00 57.53 94 TYR A C 1
ATOM 772 O O . TYR A 1 94 ? 12.063 -0.320 -15.832 1.00 57.53 94 TYR A O 1
ATOM 780 N N . LYS A 1 95 ? 12.263 1.920 -15.710 1.00 55.50 95 LYS A N 1
ATOM 781 C CA . LYS A 1 95 ? 12.096 2.163 -17.157 1.00 55.50 95 LYS A CA 1
ATOM 782 C C . LYS A 1 95 ? 13.113 1.413 -18.022 1.00 55.50 95 LYS A C 1
ATOM 784 O O . LYS A 1 95 ? 12.788 1.049 -19.145 1.00 55.50 95 LYS A O 1
ATOM 789 N N . ASN A 1 96 ? 14.317 1.164 -17.508 1.00 53.09 96 ASN A N 1
ATOM 790 C CA . ASN A 1 96 ? 15.381 0.478 -18.245 1.00 53.09 96 ASN A CA 1
ATOM 791 C C . ASN A 1 96 ? 15.349 -1.059 -18.146 1.00 53.09 96 ASN A C 1
ATOM 793 O O . ASN A 1 96 ? 16.115 -1.705 -18.851 1.00 53.09 96 ASN A O 1
ATOM 797 N N . ARG A 1 97 ? 14.511 -1.665 -17.288 1.00 48.94 97 ARG A N 1
ATOM 798 C CA . ARG A 1 97 ? 14.437 -3.135 -17.131 1.00 48.94 97 ARG A CA 1
ATOM 799 C C . ARG A 1 97 ? 13.423 -3.803 -18.072 1.00 48.94 97 ARG A C 1
ATOM 801 O O . ARG A 1 97 ? 13.566 -4.984 -18.357 1.00 48.94 97 ARG A O 1
ATOM 808 N N . PHE A 1 98 ? 12.419 -3.065 -18.539 1.00 47.84 98 PHE A N 1
ATOM 809 C CA . PHE A 1 98 ? 11.349 -3.570 -19.413 1.00 47.84 98 PHE A CA 1
ATOM 810 C C . PHE A 1 98 ? 11.498 -3.107 -20.871 1.00 47.84 98 PHE A C 1
ATOM 812 O O . PHE A 1 98 ? 10.507 -3.017 -21.593 1.00 47.84 98 PHE A O 1
ATOM 819 N N . LYS A 1 99 ? 12.723 -2.777 -21.291 1.00 44.00 99 LYS A N 1
ATOM 820 C CA . LYS A 1 99 ? 13.044 -2.365 -22.658 1.00 44.00 99 LYS A CA 1
ATOM 821 C C . LYS A 1 99 ? 13.987 -3.362 -23.314 1.00 44.00 99 LYS A C 1
ATOM 823 O O . LYS A 1 99 ? 14.860 -3.883 -22.586 1.00 44.00 99 LYS A O 1
#

Radius of gyration: 13.21 Å; Cα contacts (8 Å, |Δi|>4): 58; chains: 1; bounding box: 32×31×32 Å

Solvent-accessible surface area (backbone atoms only — not comparable to full-atom values): 5784 Å² total; per-residue (Å²): 134,60,75,65,63,56,51,56,54,63,34,69,54,100,45,66,67,61,24,51,56,48,48,48,43,52,70,68,44,50,79,77,44,52,72,66,42,51,49,30,51,52,55,54,62,72,48,56,71,69,58,54,49,32,38,53,72,62,77,44,86,59,91,48,63,56,42,37,53,51,42,50,50,52,35,54,50,50,69,70,50,85,54,74,73,57,60,59,56,46,52,57,55,50,65,62,69,81,106

Nearest PDB structures (foldseek):
  6c12-assembly1_D  TM=8.874E-01  e=5.583E-04  Escherichia coli K-12
  6b58-assembly1_B  TM=8.405E-01  e=1.070E-02  Escherichia coli
  2jr5-assembly1_A  TM=7.682E-01  e=3.997E-03  Vibrio cholerae
  6b58-assembly2_D  TM=8.162E-01  e=4.051E-02  Escherichia coli
  2lm4-assembly1_A  TM=7.995E-01  e=1.023E-01  Saccharomyces cerevisiae S288C

Foldseek 3Di:
DDPLVVQLVLLPDPAVVSSVLSVVCSVPPCVVDDPLLVVLSVVLSVDDPVVLLCLLVVVDADPDPSNRVVSVVSNVVVVVVPPVPRSVVVVVVVVVPVD

Mean predicted aligned error: 7.6 Å